Protein AF-A0A7X8JFM5-F1 (afdb_monomer_lite)

Secondary structure (DSSP, 8-state):
-PPTT-TTHHHHHHHHHHH------EE----S-HHHHHHHHSEES-TTT--EEEEEETTEEEEEETTEEEEE-SSEEEEEEEEEETTEEEEEEEEEESS-SS-HHHHHHHHHHHHTT-

Sequence (118 aa):
MLENGHPKIPQAEALFEKYGRMKQRLWRRRIKNPNRHYLETGIWGSYETAGIKDKTLYGKPIPLFEDTELKEQSDSICLERHMIVGGKKFAVRSVFPKAAASLPTEKLLSLIDKEQKK

Foldseek 3Di:
DDPPPDPCVVVVVVVCVVPNDDDKDWFADDDVDLVVVCVVQVKDQDPNHWTWTWDDDPNDTDIDTPQWDWDDDPFWIKTWHWMGHNNDIDIDIDIGGPDDPDDPVRVVVVVVVVVVVD

pLDDT: mean 83.24, std 8.89, range [53.97, 94.75]

Structure (mmCIF, N/CA/C/O backbone):
data_AF-A0A7X8JFM5-F1
#
_entry.id   AF-A0A7X8JFM5-F1
#
loop_
_atom_site.group_PDB
_atom_site.id
_atom_site.type_symbol
_atom_site.label_atom_id
_atom_site.label_alt_id
_atom_site.label_comp_id
_atom_site.label_asym_id
_atom_site.label_entity_id
_atom_site.label_seq_id
_atom_site.pdbx_PDB_ins_code
_atom_site.Cartn_x
_atom_site.Cartn_y
_atom_site.Cartn_z
_atom_site.occupancy
_atom_site.B_iso_or_equiv
_atom_site.auth_seq_id
_atom_site.auth_comp_id
_atom_site.auth_asym_id
_atom_site.auth_atom_id
_atom_site.pdbx_PDB_model_num
ATOM 1 N N . MET A 1 1 ? 16.824 11.687 -11.214 1.00 56.66 1 MET A N 1
ATOM 2 C CA . MET A 1 1 ? 17.554 12.960 -11.381 1.00 56.66 1 MET A CA 1
ATOM 3 C C . MET A 1 1 ? 17.962 13.052 -12.837 1.00 56.66 1 MET A C 1
ATOM 5 O O . MET A 1 1 ? 18.214 12.002 -13.415 1.00 56.66 1 MET A O 1
ATOM 9 N N . LEU A 1 2 ? 17.918 14.245 -13.433 1.00 67.69 2 LEU A N 1
ATOM 10 C CA . LEU A 1 2 ? 18.406 14.446 -14.800 1.00 67.69 2 LEU A CA 1
ATOM 11 C C . LEU A 1 2 ? 19.916 14.176 -14.831 1.00 67.69 2 LEU A C 1
ATOM 13 O O . LEU A 1 2 ? 20.600 14.482 -13.856 1.00 67.69 2 LEU A O 1
ATOM 17 N N . GLU A 1 3 ? 20.410 13.579 -15.912 1.00 75.50 3 GLU A N 1
ATOM 18 C CA . GLU A 1 3 ? 21.850 13.402 -16.111 1.00 75.50 3 GLU A CA 1
ATOM 19 C C . GLU A 1 3 ? 22.532 14.762 -16.298 1.00 75.50 3 GLU A C 1
ATOM 21 O O . GLU A 1 3 ? 21.934 15.703 -16.830 1.00 75.50 3 GLU A O 1
ATOM 26 N N . ASN A 1 4 ? 23.781 14.871 -15.840 1.00 69.12 4 ASN A N 1
ATOM 27 C CA . ASN A 1 4 ? 24.562 16.103 -15.941 1.00 69.12 4 ASN A CA 1
ATOM 28 C C . AS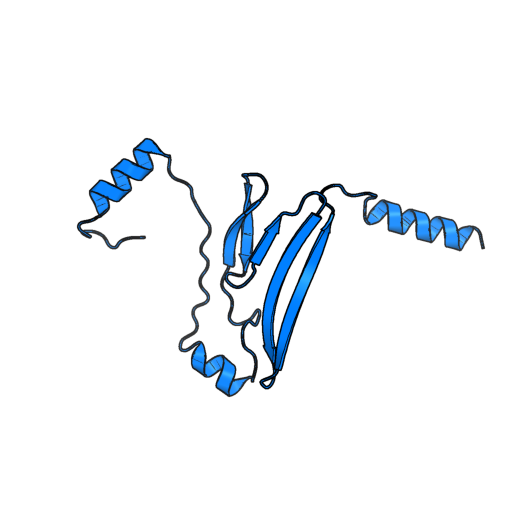N A 1 4 ? 24.674 16.537 -17.414 1.00 69.12 4 ASN A C 1
ATOM 30 O O . ASN A 1 4 ? 25.019 15.730 -18.272 1.00 69.12 4 ASN A O 1
ATOM 34 N N . GLY A 1 5 ? 24.374 17.807 -17.701 1.00 76.00 5 GLY A N 1
ATOM 35 C CA . GLY A 1 5 ? 24.358 18.360 -19.063 1.00 76.00 5 GLY A CA 1
ATOM 36 C C . GLY A 1 5 ? 23.007 18.290 -19.789 1.00 76.00 5 GLY A C 1
ATOM 37 O O . GLY A 1 5 ? 22.901 18.759 -20.919 1.00 76.00 5 GLY A O 1
ATOM 38 N N . HIS A 1 6 ? 21.951 17.757 -19.164 1.00 76.38 6 HIS A N 1
ATOM 39 C CA . HIS A 1 6 ? 20.618 17.761 -19.766 1.00 76.38 6 HIS A CA 1
ATOM 40 C C . HIS A 1 6 ? 20.080 19.204 -19.946 1.00 76.38 6 HIS A C 1
ATOM 42 O O . HIS A 1 6 ? 20.077 19.984 -18.991 1.00 76.38 6 HIS A O 1
ATOM 48 N N . PRO A 1 7 ? 19.518 19.573 -21.115 1.00 85.31 7 PRO A N 1
ATOM 49 C CA . PRO A 1 7 ? 19.134 20.958 -21.445 1.00 85.31 7 PRO A CA 1
ATOM 50 C C . PRO A 1 7 ? 18.060 21.568 -20.528 1.00 85.31 7 PRO A C 1
ATOM 52 O O . PRO A 1 7 ? 17.869 22.778 -20.498 1.00 85.31 7 PRO A O 1
ATOM 55 N N . LYS A 1 8 ? 17.354 20.736 -19.754 1.00 84.75 8 LYS A N 1
ATOM 56 C CA . LYS A 1 8 ? 16.326 21.169 -18.790 1.00 84.75 8 LYS A CA 1
ATOM 57 C C . LYS A 1 8 ? 16.845 21.426 -17.369 1.00 84.75 8 LYS A C 1
ATOM 59 O O . LYS A 1 8 ? 16.039 21.761 -16.506 1.00 84.75 8 LYS A O 1
ATOM 64 N N . ILE A 1 9 ? 18.146 21.267 -17.107 1.00 80.56 9 ILE A N 1
ATOM 65 C CA . ILE A 1 9 ? 18.730 21.523 -15.778 1.00 80.56 9 ILE A CA 1
ATOM 66 C C . ILE A 1 9 ? 18.453 22.959 -15.291 1.00 80.56 9 ILE A C 1
ATOM 68 O O . ILE A 1 9 ? 17.907 23.078 -14.196 1.00 80.56 9 ILE A O 1
ATOM 72 N N . PRO A 1 10 ? 18.673 24.028 -16.088 1.00 82.81 10 PRO A N 1
ATOM 73 C CA . PRO A 1 10 ? 18.442 25.400 -15.619 1.00 82.81 10 PRO A CA 1
ATOM 74 C C . PRO A 1 10 ? 16.977 25.664 -15.247 1.00 82.81 10 PRO A C 1
ATOM 76 O O . PRO A 1 10 ? 16.666 26.348 -14.276 1.00 82.81 10 PRO A O 1
ATOM 79 N N . GLN A 1 11 ? 16.048 25.070 -16.002 1.00 83.25 11 GLN A N 1
ATOM 80 C CA . GLN A 1 11 ? 14.616 25.179 -15.735 1.00 83.25 11 GLN A CA 1
ATOM 81 C C . GLN A 1 11 ? 14.218 24.430 -14.455 1.00 83.25 11 GLN A C 1
ATOM 83 O O . GLN A 1 11 ? 13.380 24.907 -13.692 1.00 83.25 11 GLN A O 1
ATOM 88 N N . ALA A 1 12 ? 14.823 23.265 -14.208 1.00 76.94 12 ALA A N 1
ATOM 89 C CA . ALA A 1 12 ? 14.617 22.510 -12.978 1.00 76.94 12 ALA A CA 1
ATOM 90 C C . ALA A 1 12 ? 15.179 23.259 -11.758 1.00 76.94 12 ALA A C 1
ATOM 92 O O . ALA A 1 12 ? 14.504 23.336 -10.736 1.00 76.94 12 ALA A O 1
ATOM 93 N N . GLU A 1 13 ? 16.365 23.860 -11.872 1.00 80.31 13 GLU A N 1
ATOM 94 C CA . GLU A 1 13 ? 16.980 24.674 -10.815 1.00 80.31 13 GLU A CA 1
ATOM 95 C C . GLU A 1 13 ? 16.126 25.894 -10.453 1.00 80.31 13 GLU A C 1
ATOM 97 O O . GLU A 1 13 ? 15.843 26.101 -9.276 1.00 80.31 13 GLU A O 1
ATOM 102 N N . ALA A 1 14 ? 15.608 26.629 -11.442 1.00 82.38 14 ALA A N 1
ATOM 103 C CA . ALA A 1 14 ? 14.696 27.751 -11.202 1.00 82.38 14 ALA A CA 1
ATOM 104 C C . ALA A 1 14 ? 13.398 27.326 -10.484 1.00 82.38 14 ALA A C 1
ATOM 106 O O . ALA A 1 14 ? 12.883 28.047 -9.627 1.00 82.38 14 ALA A O 1
ATOM 107 N N . LEU A 1 15 ? 12.868 26.138 -10.801 1.00 78.75 15 LEU A N 1
ATOM 108 C CA . LEU A 1 15 ? 11.722 25.563 -10.090 1.00 78.75 15 LEU A CA 1
ATOM 109 C C . LEU A 1 15 ? 12.076 25.197 -8.642 1.00 78.75 15 LEU A C 1
ATOM 111 O O . LEU A 1 15 ? 11.273 25.445 -7.744 1.00 78.75 15 LEU A O 1
ATOM 115 N N . PHE A 1 16 ? 13.262 24.636 -8.401 1.00 80.50 16 PHE A N 1
ATOM 116 C CA . PHE A 1 16 ? 13.717 24.288 -7.054 1.00 80.50 16 PHE A CA 1
ATOM 117 C C . PHE A 1 16 ? 14.012 25.511 -6.185 1.00 80.50 16 PHE A C 1
ATOM 119 O O . PHE A 1 16 ? 13.761 25.451 -4.985 1.00 80.50 16 PHE A O 1
ATOM 126 N N . GLU A 1 17 ? 14.498 26.604 -6.768 1.00 79.12 17 GLU A N 1
ATOM 127 C CA . GLU A 1 17 ? 14.703 27.866 -6.051 1.00 79.12 17 GLU A CA 1
ATOM 128 C C . GLU A 1 17 ? 13.359 28.499 -5.666 1.00 79.12 17 GLU A C 1
ATOM 130 O O . GLU A 1 17 ? 13.160 28.933 -4.536 1.00 79.12 17 GLU A O 1
ATOM 135 N N . LYS A 1 18 ? 12.385 28.470 -6.586 1.00 78.00 18 LYS A N 1
ATOM 136 C CA . LYS A 1 18 ? 11.053 29.050 -6.369 1.00 78.00 18 LYS A CA 1
ATOM 137 C C . LYS A 1 18 ? 10.197 28.268 -5.369 1.00 78.00 18 LYS A C 1
ATOM 139 O O . LYS A 1 18 ? 9.460 28.874 -4.596 1.00 78.00 18 LYS A O 1
ATOM 144 N N . TYR A 1 19 ? 10.233 26.938 -5.421 1.00 75.69 19 TYR A N 1
ATOM 145 C CA . TYR A 1 19 ? 9.332 26.073 -4.644 1.00 75.69 19 TYR A CA 1
ATOM 146 C C . TYR A 1 19 ? 10.041 25.268 -3.545 1.00 75.69 19 TYR A C 1
ATOM 148 O O . TYR A 1 19 ? 9.395 24.516 -2.814 1.00 75.69 19 TYR A O 1
ATOM 156 N N . GLY A 1 20 ? 11.357 25.427 -3.410 1.00 68.50 20 GLY A N 1
ATOM 157 C CA . GLY A 1 20 ? 12.185 24.654 -2.495 1.00 68.50 20 GLY A CA 1
ATOM 158 C C . GLY A 1 20 ? 12.514 23.249 -3.014 1.00 68.50 20 GLY A C 1
ATOM 159 O O . GLY A 1 20 ? 11.833 22.659 -3.858 1.00 68.50 20 GLY A O 1
ATOM 160 N N . ARG A 1 21 ? 13.590 22.664 -2.476 1.00 68.69 21 ARG 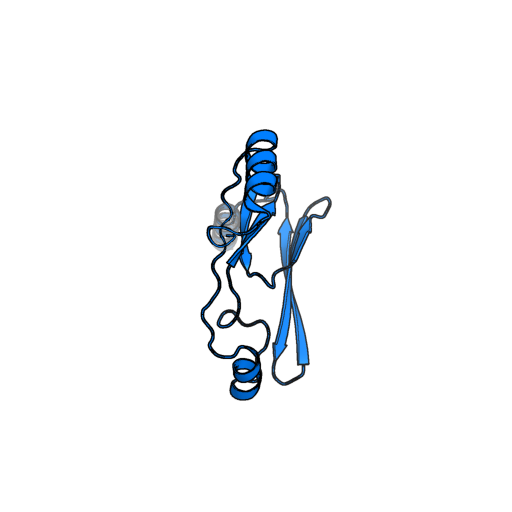A N 1
ATOM 161 C CA . ARG A 1 21 ? 13.981 21.276 -2.762 1.00 68.69 21 ARG A CA 1
ATOM 162 C C . ARG A 1 21 ? 13.218 20.314 -1.856 1.00 68.69 21 ARG A C 1
ATOM 164 O O . ARG A 1 21 ? 13.592 20.115 -0.703 1.00 68.69 21 ARG A O 1
ATOM 171 N N . MET A 1 22 ? 12.192 19.655 -2.389 1.00 64.62 22 MET A N 1
ATOM 172 C CA . MET A 1 22 ? 11.530 18.553 -1.691 1.00 64.62 22 MET A CA 1
ATOM 173 C C . MET A 1 22 ? 12.303 17.249 -1.931 1.00 64.62 22 MET A C 1
ATOM 175 O O . MET A 1 22 ? 12.316 16.709 -3.038 1.00 64.62 22 MET A O 1
ATOM 179 N N . LYS A 1 23 ? 12.976 16.732 -0.896 1.00 67.62 23 LYS A N 1
ATOM 180 C CA . LYS A 1 23 ? 13.570 15.390 -0.953 1.00 67.62 23 LYS A CA 1
ATOM 181 C C . LYS A 1 23 ? 12.448 14.361 -0.841 1.00 67.62 23 LYS A C 1
ATOM 183 O O . LYS A 1 23 ? 11.842 14.237 0.215 1.00 67.62 23 LYS A O 1
ATOM 188 N N . GLN A 1 24 ? 12.194 13.630 -1.919 1.00 69.75 24 GLN A N 1
ATOM 189 C CA . GLN A 1 24 ? 11.281 12.490 -1.923 1.00 69.75 24 GLN A CA 1
ATOM 190 C C . GLN A 1 24 ? 12.072 11.188 -2.001 1.00 69.75 24 GLN A C 1
ATOM 192 O O . GLN A 1 24 ? 13.065 11.084 -2.729 1.00 69.75 24 GLN A O 1
ATOM 197 N N . ARG A 1 25 ? 11.623 10.180 -1.259 1.00 76.88 25 ARG A N 1
ATOM 198 C CA . ARG A 1 25 ? 12.125 8.818 -1.372 1.00 76.88 25 ARG A CA 1
ATOM 199 C C . ARG A 1 25 ? 11.606 8.203 -2.661 1.00 76.88 25 ARG A C 1
ATOM 201 O O . ARG A 1 25 ? 10.403 8.129 -2.904 1.00 76.88 25 ARG A O 1
ATOM 208 N N . LEU A 1 26 ? 12.542 7.704 -3.454 1.00 81.62 26 LEU A N 1
ATOM 209 C CA . LEU A 1 26 ? 12.264 6.834 -4.581 1.00 81.62 26 LEU A CA 1
ATOM 210 C C . LEU A 1 26 ? 13.211 5.644 -4.491 1.00 81.62 26 LEU A C 1
ATOM 212 O O . LEU A 1 26 ? 14.393 5.746 -4.815 1.00 81.62 26 LEU A O 1
ATOM 216 N N . TRP A 1 27 ? 12.685 4.516 -4.038 1.00 80.62 27 TRP A N 1
ATOM 217 C CA . TRP A 1 27 ? 13.392 3.248 -4.037 1.00 80.62 27 TRP A CA 1
ATOM 218 C C . TRP A 1 27 ? 12.790 2.363 -5.120 1.00 80.62 27 TRP A C 1
ATOM 220 O O . TRP A 1 27 ? 11.679 1.859 -4.979 1.00 80.62 27 TRP A O 1
ATOM 230 N N . ARG A 1 28 ? 13.512 2.196 -6.229 1.00 76.31 28 ARG A N 1
ATOM 231 C CA . ARG A 1 28 ? 13.119 1.265 -7.290 1.00 76.31 28 ARG A CA 1
ATOM 232 C C . ARG A 1 28 ? 13.790 -0.074 -7.051 1.00 76.31 28 ARG A C 1
ATOM 234 O O . ARG A 1 28 ? 15.010 -0.135 -6.883 1.00 76.31 28 ARG A O 1
ATOM 241 N N . ARG A 1 29 ? 13.007 -1.147 -7.084 1.00 72.62 29 ARG A N 1
ATOM 242 C CA . ARG A 1 29 ? 13.550 -2.499 -7.006 1.00 72.62 29 ARG A CA 1
ATOM 243 C C . ARG A 1 29 ? 14.241 -2.821 -8.332 1.00 72.62 29 ARG A C 1
ATOM 245 O O . ARG A 1 29 ? 13.668 -2.626 -9.401 1.00 72.62 29 ARG A O 1
ATOM 252 N N . ARG A 1 30 ? 15.500 -3.266 -8.285 1.00 65.88 30 ARG A N 1
ATOM 253 C CA . ARG A 1 30 ? 16.231 -3.674 -9.495 1.00 65.88 30 ARG A CA 1
ATOM 254 C C . ARG A 1 30 ? 15.759 -5.055 -9.918 1.00 65.88 30 ARG A C 1
ATOM 256 O O . ARG A 1 30 ? 16.275 -6.061 -9.444 1.00 65.88 30 ARG A O 1
ATOM 263 N N . ILE A 1 31 ? 14.790 -5.093 -10.818 1.00 67.50 31 ILE A N 1
ATOM 264 C CA . ILE A 1 31 ? 14.310 -6.334 -11.420 1.00 67.50 31 ILE A CA 1
ATOM 265 C C . ILE A 1 31 ? 14.745 -6.311 -12.871 1.00 67.50 31 ILE A C 1
ATOM 267 O O . ILE A 1 31 ? 14.402 -5.389 -13.605 1.00 67.50 31 ILE A O 1
ATOM 271 N N . LYS A 1 32 ? 15.535 -7.314 -13.273 1.00 70.12 32 LYS A N 1
ATOM 272 C CA . LYS A 1 32 ? 16.065 -7.402 -14.642 1.00 70.12 32 LYS A CA 1
ATOM 273 C C . LYS A 1 32 ? 14.948 -7.395 -15.683 1.00 70.12 32 LYS A C 1
ATOM 275 O O . LYS A 1 32 ? 15.130 -6.828 -16.752 1.00 70.12 32 LYS A O 1
ATOM 280 N N . ASN A 1 33 ? 13.818 -8.038 -15.383 1.00 74.12 33 ASN A N 1
ATOM 281 C CA . ASN A 1 33 ? 12.680 -8.089 -16.288 1.00 74.12 33 ASN A CA 1
ATOM 282 C C . ASN A 1 33 ? 11.354 -8.264 -15.512 1.00 74.12 33 ASN A C 1
ATOM 284 O O . ASN A 1 33 ? 11.017 -9.388 -15.138 1.00 74.12 33 ASN A O 1
ATOM 288 N N . PRO A 1 34 ? 10.604 -7.182 -15.235 1.00 69.38 34 PRO A N 1
ATOM 289 C CA . PRO A 1 34 ? 9.365 -7.252 -14.455 1.00 69.38 34 PRO A CA 1
ATOM 290 C C . PRO A 1 34 ? 8.279 -8.096 -15.136 1.00 69.38 34 PRO A C 1
ATOM 292 O O . PRO A 1 34 ? 7.538 -8.799 -14.458 1.00 69.38 34 PRO A O 1
ATOM 295 N N . ASN A 1 35 ? 8.238 -8.114 -16.472 1.00 69.56 35 ASN A N 1
ATOM 296 C CA . ASN A 1 35 ? 7.291 -8.939 -17.230 1.00 69.56 35 ASN A CA 1
ATOM 297 C C . ASN A 1 35 ? 7.562 -10.437 -17.036 1.00 69.56 35 ASN A C 1
ATOM 299 O O . ASN A 1 35 ? 6.636 -11.242 -16.998 1.00 69.56 35 ASN A O 1
ATOM 303 N N . ARG A 1 36 ? 8.837 -10.809 -16.879 1.00 81.50 36 ARG A N 1
ATOM 304 C CA . ARG A 1 36 ? 9.248 -12.197 -16.658 1.00 81.50 36 ARG A CA 1
ATOM 305 C C . ARG A 1 36 ? 8.850 -12.705 -15.273 1.00 81.50 36 ARG A C 1
ATOM 307 O O . ARG A 1 36 ? 8.475 -13.863 -15.163 1.00 81.50 36 ARG A O 1
ATOM 314 N N . HIS A 1 37 ? 8.838 -11.839 -14.257 1.00 80.94 37 HIS A N 1
ATOM 315 C CA . HIS A 1 37 ? 8.409 -12.220 -12.910 1.00 80.94 37 HIS A CA 1
ATOM 316 C C . HIS A 1 37 ? 6.983 -12.782 -12.903 1.00 80.94 37 HIS A C 1
ATOM 318 O O . HIS A 1 37 ? 6.759 -13.851 -12.351 1.00 80.94 37 HIS A O 1
ATOM 324 N N . TYR A 1 38 ? 6.037 -12.122 -13.581 1.00 83.12 38 TYR A N 1
ATOM 325 C CA . TYR A 1 38 ? 4.670 -12.642 -13.689 1.00 83.12 38 TYR A CA 1
ATOM 326 C C . TYR A 1 38 ? 4.600 -13.971 -14.438 1.00 83.12 38 TYR A C 1
ATOM 328 O O . TYR A 1 38 ? 3.852 -14.854 -14.036 1.00 83.12 38 TYR A O 1
ATOM 336 N N . LEU A 1 39 ? 5.373 -14.126 -15.516 1.00 87.00 39 LEU A N 1
ATOM 337 C CA . LEU A 1 39 ? 5.404 -15.378 -16.275 1.00 87.00 39 LEU A CA 1
ATOM 338 C C . LEU A 1 39 ? 5.948 -16.547 -15.442 1.00 87.00 39 LEU A C 1
ATOM 340 O O . LEU A 1 39 ? 5.519 -17.678 -15.638 1.00 87.00 39 LEU A O 1
ATOM 344 N N . GLU A 1 40 ? 6.870 -16.277 -14.519 1.00 88.56 40 GLU A N 1
ATOM 345 C CA . GLU A 1 40 ? 7.497 -17.292 -13.667 1.00 88.56 40 GLU A CA 1
ATOM 346 C C . GLU A 1 40 ? 6.670 -17.616 -12.415 1.00 88.56 40 GLU A C 1
ATOM 348 O O . GLU A 1 40 ? 6.584 -18.778 -12.029 1.00 88.56 40 GLU A O 1
ATOM 353 N N . THR A 1 41 ? 6.056 -16.613 -11.777 1.00 86.31 41 THR A N 1
ATOM 354 C CA . THR A 1 41 ? 5.359 -16.785 -10.486 1.00 86.31 41 THR A CA 1
ATOM 355 C C . THR A 1 41 ? 3.838 -16.788 -10.602 1.00 86.31 41 THR A C 1
ATOM 357 O O . THR A 1 41 ? 3.146 -17.222 -9.684 1.00 86.31 41 THR A O 1
ATOM 360 N N . GLY A 1 42 ? 3.290 -16.270 -11.702 1.00 86.19 42 GLY A N 1
ATOM 361 C CA . GLY A 1 42 ? 1.862 -15.999 -11.850 1.00 86.19 42 GLY A CA 1
ATOM 362 C C . GLY A 1 42 ? 1.356 -14.829 -10.997 1.00 86.19 42 GLY A C 1
ATOM 363 O O . GLY A 1 42 ? 0.139 -14.701 -10.838 1.00 86.19 42 GLY A O 1
ATOM 364 N N . ILE A 1 43 ? 2.248 -13.995 -10.437 1.00 84.62 43 ILE A N 1
ATOM 365 C CA . ILE A 1 43 ? 1.905 -12.889 -9.528 1.00 84.62 43 ILE A CA 1
ATOM 366 C C . ILE A 1 43 ? 2.336 -11.535 -10.110 1.00 84.62 43 ILE A C 1
ATOM 368 O O . ILE A 1 43 ? 3.497 -11.317 -10.450 1.00 84.62 43 ILE A O 1
ATOM 372 N N . TRP A 1 44 ? 1.390 -10.601 -10.221 1.00 83.06 44 TRP A N 1
ATOM 373 C CA . TRP A 1 44 ? 1.611 -9.205 -10.617 1.00 83.06 44 TRP A CA 1
ATOM 374 C C . TRP A 1 44 ? 1.176 -8.271 -9.490 1.00 83.06 44 TRP A C 1
ATOM 376 O O . TRP A 1 44 ? 0.125 -8.491 -8.885 1.00 83.06 44 TRP A O 1
ATOM 386 N N . GLY A 1 45 ? 1.957 -7.221 -9.224 1.00 72.81 45 GLY A N 1
ATOM 387 C CA . GLY A 1 45 ? 1.714 -6.312 -8.094 1.00 72.81 45 GLY A CA 1
ATOM 388 C C . GLY A 1 45 ? 2.151 -6.899 -6.746 1.00 72.81 45 GLY A C 1
ATOM 389 O O . GLY A 1 45 ? 1.556 -6.606 -5.711 1.00 72.81 45 GLY A O 1
ATOM 390 N N . SER A 1 46 ? 3.160 -7.779 -6.747 1.00 68.44 46 SER A N 1
ATOM 391 C CA . SER A 1 46 ? 3.677 -8.399 -5.526 1.00 68.44 46 SER A CA 1
ATOM 392 C C . SER A 1 46 ? 4.607 -7.454 -4.761 1.00 68.44 46 SER A C 1
ATOM 394 O O . SER A 1 46 ? 5.215 -6.532 -5.322 1.00 68.44 46 SER A O 1
ATOM 396 N N . TYR A 1 47 ? 4.781 -7.734 -3.467 1.00 70.75 47 TYR A N 1
ATOM 397 C CA . TYR A 1 47 ? 5.822 -7.103 -2.656 1.00 70.75 47 TYR A CA 1
ATOM 398 C C . TYR A 1 47 ? 7.204 -7.268 -3.280 1.00 70.75 47 TYR A C 1
ATOM 400 O O . TYR A 1 47 ? 8.010 -6.352 -3.177 1.00 70.75 47 TYR A O 1
ATOM 408 N N . GLU A 1 48 ? 7.477 -8.398 -3.934 1.00 71.12 48 GLU A N 1
ATOM 409 C CA . GLU A 1 48 ? 8.767 -8.702 -4.557 1.00 71.12 48 GLU A CA 1
ATOM 410 C C . GLU A 1 48 ? 9.055 -7.819 -5.767 1.00 71.12 48 GLU A C 1
ATOM 412 O O . GLU A 1 48 ? 10.225 -7.586 -6.070 1.00 71.12 48 GLU A O 1
ATOM 417 N N . THR A 1 49 ? 8.010 -7.298 -6.420 1.00 74.94 49 THR A N 1
ATOM 418 C CA . THR A 1 49 ? 8.152 -6.447 -7.602 1.00 74.94 49 THR A CA 1
ATOM 419 C C . THR A 1 49 ? 8.099 -4.956 -7.326 1.00 74.94 49 THR A C 1
ATOM 421 O O . THR A 1 49 ? 8.764 -4.186 -8.015 1.00 74.94 49 THR A O 1
ATOM 424 N N . ALA A 1 50 ? 7.331 -4.546 -6.319 1.00 83.75 50 ALA A N 1
ATOM 425 C CA . ALA A 1 50 ? 7.032 -3.140 -6.100 1.00 83.75 50 ALA A CA 1
ATOM 426 C C . ALA A 1 50 ? 8.196 -2.380 -5.439 1.00 83.75 50 ALA A C 1
ATOM 428 O O . ALA A 1 50 ? 8.746 -2.796 -4.411 1.00 83.75 50 ALA A O 1
ATOM 429 N N . GLY A 1 51 ? 8.540 -1.228 -6.015 1.00 87.56 51 GLY A N 1
ATOM 430 C CA . GLY A 1 51 ? 9.342 -0.195 -5.362 1.00 87.56 51 GLY A CA 1
ATOM 431 C C . GLY A 1 51 ? 8.575 0.565 -4.272 1.00 87.56 51 GLY A C 1
ATOM 432 O O . GLY A 1 51 ? 7.379 0.360 -4.065 1.00 87.56 51 GLY A O 1
ATOM 433 N N . ILE A 1 52 ? 9.265 1.481 -3.589 1.00 89.38 52 ILE A N 1
ATOM 434 C CA . ILE A 1 52 ? 8.696 2.390 -2.585 1.00 89.38 52 ILE A CA 1
ATOM 435 C C . ILE A 1 52 ? 8.849 3.827 -3.083 1.00 89.38 52 ILE A C 1
ATOM 437 O O . ILE A 1 52 ? 9.948 4.248 -3.457 1.00 89.38 52 ILE A O 1
ATOM 441 N N . LYS A 1 53 ? 7.760 4.593 -3.051 1.00 90.12 53 LYS A N 1
ATOM 442 C CA . LYS A 1 53 ? 7.736 6.026 -3.357 1.00 90.12 53 LYS A CA 1
ATOM 443 C C . LYS A 1 53 ? 7.000 6.788 -2.265 1.00 90.12 53 LYS A C 1
ATOM 445 O O . LYS A 1 53 ? 6.020 6.286 -1.711 1.00 90.12 53 LYS A O 1
ATOM 450 N N . ASP A 1 54 ? 7.443 8.005 -1.986 1.00 91.06 54 ASP A N 1
ATOM 451 C CA . ASP A 1 54 ? 6.690 8.870 -1.085 1.00 91.06 54 ASP A CA 1
ATOM 452 C C . ASP A 1 54 ? 5.384 9.328 -1.746 1.00 91.06 54 ASP A C 1
ATOM 454 O O . ASP A 1 54 ? 5.350 9.726 -2.914 1.00 91.06 54 ASP A O 1
ATOM 458 N N . LYS A 1 55 ? 4.298 9.277 -0.978 1.00 90.44 55 LYS A N 1
ATOM 459 C CA . LYS A 1 55 ? 3.022 9.928 -1.283 1.00 90.44 55 LYS A CA 1
ATOM 460 C C . LYS A 1 55 ? 2.701 10.942 -0.200 1.00 90.44 55 LYS A C 1
ATOM 462 O O . LYS A 1 55 ? 3.121 10.782 0.938 1.00 90.44 55 LYS A O 1
ATOM 467 N N . THR A 1 56 ? 1.940 11.970 -0.537 1.00 89.94 56 THR A N 1
ATOM 468 C CA . THR A 1 56 ? 1.519 12.976 0.439 1.00 89.94 56 THR A CA 1
ATOM 469 C C . THR A 1 56 ? 0.266 12.505 1.166 1.00 89.94 56 THR A C 1
ATOM 471 O O . THR A 1 56 ? -0.713 12.166 0.511 1.00 89.94 56 THR A O 1
ATOM 474 N N . LEU A 1 57 ? 0.300 12.519 2.497 1.00 89.44 57 LEU A N 1
ATOM 475 C CA . LEU A 1 57 ? -0.851 12.333 3.378 1.00 89.44 57 LEU A CA 1
ATOM 476 C C . LEU A 1 57 ? -0.833 13.451 4.427 1.00 89.44 57 LEU A C 1
ATOM 478 O O . LEU A 1 57 ? 0.159 13.604 5.140 1.00 89.44 57 LEU A O 1
ATOM 482 N N . TYR A 1 58 ? -1.895 14.256 4.512 1.00 87.12 58 TYR A N 1
ATOM 483 C CA . TYR A 1 58 ? -1.959 15.431 5.407 1.00 87.12 58 TYR A CA 1
ATOM 484 C C . TYR A 1 58 ? -0.755 16.379 5.286 1.00 87.12 58 TYR A C 1
ATOM 486 O O . TYR A 1 58 ? -0.200 16.847 6.280 1.00 87.12 58 TYR A O 1
ATOM 494 N N . GLY A 1 59 ? -0.286 16.607 4.057 1.00 84.69 59 GLY A N 1
ATOM 495 C CA . GLY A 1 59 ? 0.889 17.442 3.789 1.00 84.69 59 GLY A CA 1
ATOM 496 C C . GLY A 1 59 ? 2.229 16.822 4.206 1.00 84.69 59 GLY A C 1
ATOM 497 O O . GLY A 1 59 ? 3.270 17.440 3.996 1.00 84.69 59 GLY A O 1
ATOM 498 N N . LYS A 1 60 ? 2.235 15.601 4.757 1.00 87.19 60 LYS A N 1
ATOM 499 C CA . LYS A 1 60 ? 3.449 14.871 5.133 1.00 87.19 60 LYS A CA 1
ATOM 500 C C . LYS A 1 60 ? 3.757 13.779 4.103 1.00 87.19 60 LYS A C 1
ATOM 502 O O . LYS A 1 60 ? 2.847 13.052 3.702 1.00 87.19 60 LYS A O 1
ATOM 507 N N . PRO A 1 61 ? 5.020 13.628 3.673 1.00 88.62 61 PRO A N 1
ATOM 508 C CA . PRO A 1 61 ? 5.411 12.508 2.829 1.00 88.62 61 PRO A CA 1
ATOM 509 C C . PRO A 1 61 ? 5.388 11.209 3.644 1.00 88.62 61 PRO A C 1
ATOM 511 O O . PRO A 1 61 ? 6.012 11.115 4.702 1.00 88.62 61 PRO A O 1
ATOM 514 N N . ILE A 1 62 ? 4.671 10.206 3.144 1.00 91.19 62 ILE A N 1
ATOM 515 C CA . ILE A 1 62 ? 4.619 8.850 3.686 1.00 91.19 62 ILE A CA 1
ATOM 516 C C . ILE A 1 62 ? 5.145 7.844 2.655 1.00 91.19 62 ILE A C 1
ATOM 518 O O . ILE A 1 62 ? 4.782 7.928 1.479 1.00 91.19 62 ILE A O 1
ATOM 522 N N . PRO A 1 63 ? 5.972 6.869 3.064 1.00 91.94 63 PRO A N 1
ATOM 523 C CA . PRO A 1 63 ? 6.479 5.860 2.149 1.00 91.94 63 PRO A CA 1
ATOM 524 C C . PRO A 1 63 ? 5.383 4.833 1.848 1.00 91.94 63 PRO A C 1
ATOM 526 O O . PRO A 1 63 ? 4.880 4.169 2.754 1.00 91.94 63 PRO A O 1
ATOM 529 N N . LEU A 1 64 ? 5.034 4.664 0.575 1.00 91.44 64 LEU A N 1
ATOM 530 C CA . LEU A 1 64 ? 4.095 3.640 0.115 1.00 91.44 64 LEU A CA 1
ATOM 531 C C . LEU A 1 64 ? 4.691 2.849 -1.046 1.00 91.44 64 LEU A C 1
ATOM 533 O O . LEU A 1 64 ? 5.606 3.313 -1.728 1.00 91.44 64 LEU A O 1
ATOM 537 N N . PHE A 1 65 ? 4.161 1.652 -1.290 1.00 89.88 65 PHE A N 1
ATOM 538 C CA . PHE A 1 65 ? 4.522 0.928 -2.501 1.00 89.88 65 PHE A CA 1
ATOM 539 C C . PHE A 1 65 ? 4.066 1.702 -3.735 1.00 89.88 65 PHE A C 1
ATOM 541 O O . PHE A 1 65 ? 3.059 2.418 -3.720 1.00 89.88 65 PHE A O 1
ATOM 548 N N . GLU A 1 66 ? 4.845 1.604 -4.805 1.00 87.44 66 GLU A N 1
ATOM 549 C CA . GLU A 1 66 ? 4.615 2.404 -6.005 1.00 87.44 66 GLU A CA 1
ATOM 550 C C . GLU A 1 66 ? 3.274 2.114 -6.693 1.00 87.44 66 GLU A C 1
ATOM 552 O O . GLU A 1 66 ? 2.709 3.006 -7.330 1.00 87.44 66 GLU A O 1
ATOM 557 N N . ASP A 1 67 ? 2.758 0.906 -6.508 1.00 87.75 67 ASP A N 1
ATOM 558 C CA . ASP A 1 67 ? 1.482 0.381 -6.990 1.00 87.75 67 ASP A CA 1
ATOM 559 C C . ASP A 1 67 ? 0.337 0.522 -5.965 1.00 87.75 67 ASP A C 1
ATOM 561 O O . ASP A 1 67 ? -0.794 0.137 -6.255 1.00 87.75 67 ASP A O 1
ATOM 565 N N . THR A 1 68 ? 0.592 1.097 -4.783 1.00 90.88 68 THR A N 1
ATOM 566 C CA . THR A 1 68 ? -0.456 1.439 -3.812 1.00 90.88 68 THR A CA 1
ATOM 567 C C . THR A 1 68 ? -1.095 2.771 -4.162 1.00 90.88 68 THR A C 1
ATOM 569 O O . THR A 1 68 ? -0.414 3.791 -4.240 1.00 90.88 68 THR A O 1
ATOM 572 N N . GLU A 1 69 ? -2.416 2.813 -4.272 1.00 92.38 69 GLU A N 1
ATOM 573 C CA . GLU A 1 69 ? -3.228 4.027 -4.297 1.00 92.38 69 GLU A CA 1
ATOM 574 C C . GLU A 1 69 ? -3.572 4.484 -2.877 1.00 92.38 69 GLU A C 1
ATOM 576 O O . GLU A 1 69 ? -3.951 3.681 -2.033 1.00 92.38 69 GLU A O 1
ATOM 581 N N . LEU A 1 70 ? -3.432 5.786 -2.618 1.00 94.25 70 LEU A N 1
ATOM 582 C CA . LEU A 1 70 ? -3.841 6.422 -1.367 1.00 94.25 70 LEU A CA 1
ATOM 583 C C . LEU A 1 70 ? -5.097 7.234 -1.676 1.00 94.25 70 LEU A C 1
ATOM 585 O O . LEU A 1 70 ? -5.041 8.131 -2.515 1.00 94.25 70 LEU A O 1
ATOM 589 N N . LYS A 1 71 ? -6.210 6.899 -1.027 1.00 93.44 71 LYS A N 1
ATOM 590 C CA . LYS A 1 71 ? -7.508 7.558 -1.187 1.00 93.44 71 LYS A CA 1
ATOM 591 C C . LYS A 1 71 ? -7.903 8.166 0.154 1.00 93.44 71 LYS A C 1
ATOM 593 O O . LYS A 1 71 ? -8.184 7.440 1.105 1.00 93.44 71 LYS A O 1
ATOM 598 N N . GLU A 1 72 ? -7.905 9.489 0.235 1.00 91.31 72 GLU A N 1
ATOM 599 C CA . GLU A 1 72 ? -8.394 10.215 1.407 1.00 91.31 72 GLU A CA 1
ATOM 600 C C . GLU A 1 72 ? -9.910 10.417 1.278 1.00 91.31 72 GLU A C 1
ATOM 602 O O . GLU A 1 72 ? -10.389 10.926 0.267 1.00 91.31 72 GLU A O 1
ATOM 607 N N . GLN A 1 73 ? -10.669 9.989 2.284 1.00 89.25 73 GLN A N 1
ATOM 608 C CA . GLN A 1 73 ? -12.119 10.206 2.387 1.00 89.25 73 GLN A CA 1
ATOM 609 C C . GLN A 1 73 ? -12.409 11.217 3.503 1.00 89.25 73 GLN A C 1
ATOM 611 O O . GLN A 1 73 ? -11.467 11.725 4.106 1.00 89.25 73 GLN A O 1
ATOM 616 N N . SER A 1 74 ? -13.674 11.535 3.801 1.00 88.12 74 SER A N 1
ATOM 617 C CA . SER A 1 74 ? -14.024 12.444 4.911 1.00 88.12 74 SER A CA 1
ATOM 618 C C . SER A 1 74 ? -13.448 11.945 6.241 1.00 88.12 74 SER A C 1
ATOM 620 O O . SER A 1 74 ? -12.617 12.626 6.843 1.00 88.12 74 SER A O 1
ATOM 622 N N . ASP A 1 75 ? -13.778 10.703 6.604 1.00 89.31 75 ASP A N 1
ATOM 623 C CA . ASP A 1 75 ? -13.546 10.138 7.944 1.00 89.31 75 ASP A CA 1
ATOM 624 C C . ASP A 1 75 ? -12.512 9.005 7.965 1.00 89.31 75 ASP A C 1
ATOM 626 O O . ASP A 1 75 ? -12.130 8.498 9.025 1.00 89.31 75 ASP A O 1
ATOM 630 N N . SER A 1 76 ? -12.014 8.612 6.790 1.00 90.94 76 SER A N 1
ATOM 631 C CA . SER A 1 76 ? -11.057 7.517 6.653 1.00 90.94 76 SER A CA 1
ATOM 632 C C . SER A 1 76 ? -9.966 7.788 5.616 1.00 90.94 76 SER A C 1
ATOM 634 O O . SER A 1 76 ? -10.035 8.714 4.803 1.00 90.94 76 SER A O 1
ATOM 636 N N . ILE A 1 77 ? -8.936 6.955 5.667 1.00 93.44 77 ILE A N 1
ATOM 637 C CA . ILE A 1 77 ? -7.902 6.801 4.654 1.00 93.44 77 ILE A CA 1
ATOM 638 C C . ILE A 1 77 ? -8.001 5.373 4.132 1.00 93.44 77 ILE A C 1
ATOM 640 O O . ILE A 1 77 ? -8.028 4.427 4.915 1.00 93.44 77 ILE A O 1
ATOM 644 N N . CYS A 1 78 ? -7.993 5.200 2.818 1.00 94.06 78 CYS A N 1
ATOM 645 C CA . CYS A 1 78 ? -7.951 3.892 2.184 1.00 94.06 78 CYS A CA 1
ATOM 646 C C . CYS A 1 78 ? -6.655 3.737 1.385 1.00 94.06 78 CYS A C 1
ATOM 648 O O . CYS A 1 78 ? -6.350 4.547 0.510 1.00 94.06 78 CYS A O 1
ATOM 650 N N . LEU A 1 79 ? -5.912 2.669 1.664 1.00 93.88 79 LEU A N 1
ATOM 651 C CA . LEU A 1 79 ? -4.825 2.189 0.819 1.00 93.88 79 LEU A CA 1
ATOM 652 C C . LEU A 1 79 ? -5.365 1.067 -0.059 1.00 93.88 79 LEU A C 1
ATOM 654 O O . LEU A 1 79 ? -5.864 0.076 0.464 1.00 93.88 79 LEU A O 1
ATOM 658 N N . GLU A 1 80 ? -5.275 1.213 -1.373 1.00 93.31 80 GLU A N 1
ATOM 659 C CA . GLU A 1 80 ? -5.739 0.208 -2.328 1.00 93.31 80 GLU A CA 1
ATOM 660 C C . GLU A 1 80 ? -4.568 -0.308 -3.162 1.00 93.31 80 GLU A C 1
ATOM 662 O O . GLU A 1 80 ? -3.764 0.474 -3.664 1.00 93.31 80 GLU A O 1
ATOM 667 N N . ARG A 1 81 ? -4.465 -1.627 -3.314 1.00 90.94 81 ARG A N 1
ATOM 668 C CA . ARG A 1 81 ? -3.502 -2.279 -4.206 1.00 90.94 81 ARG A CA 1
ATOM 669 C C . ARG A 1 81 ? -4.216 -3.250 -5.122 1.00 90.94 81 ARG A C 1
ATOM 671 O O . ARG A 1 81 ? -5.019 -4.061 -4.662 1.00 90.94 81 ARG A O 1
ATOM 678 N N . HIS A 1 82 ? -3.871 -3.198 -6.400 1.00 88.88 82 HIS A N 1
ATOM 679 C CA . HIS A 1 82 ? -4.354 -4.146 -7.393 1.00 88.88 82 HIS A CA 1
ATOM 680 C C . HIS A 1 82 ? -3.298 -5.209 -7.659 1.00 88.88 82 HIS A C 1
ATOM 682 O O . HIS A 1 82 ? -2.159 -4.892 -7.995 1.00 88.88 82 HIS A O 1
ATOM 688 N N . MET A 1 83 ? -3.694 -6.470 -7.532 1.00 88.81 83 MET A N 1
ATOM 689 C CA . MET A 1 83 ? -2.833 -7.621 -7.773 1.00 88.81 83 MET A CA 1
ATOM 690 C C . MET A 1 83 ? -3.461 -8.539 -8.814 1.00 88.81 83 MET A C 1
ATOM 692 O O . MET A 1 83 ? -4.686 -8.633 -8.912 1.00 88.81 83 MET A O 1
ATOM 696 N N . ILE A 1 84 ? -2.627 -9.243 -9.575 1.00 89.00 84 ILE A N 1
ATOM 697 C CA . ILE A 1 84 ? -3.068 -10.365 -10.409 1.00 89.00 84 ILE A CA 1
ATOM 698 C C . ILE A 1 84 ? -2.403 -11.618 -9.868 1.00 89.00 84 ILE A C 1
ATOM 700 O O . ILE A 1 84 ? -1.182 -11.656 -9.768 1.00 89.00 84 ILE A O 1
ATOM 704 N N . VAL A 1 85 ? -3.194 -12.628 -9.521 1.00 88.88 85 VAL A N 1
ATOM 705 C CA . VAL A 1 85 ? -2.697 -13.916 -9.025 1.00 88.88 85 VAL A CA 1
ATOM 706 C C . VAL A 1 85 ? -3.350 -15.019 -9.842 1.00 88.88 85 VAL A C 1
ATOM 708 O O . VAL A 1 85 ? -4.575 -15.152 -9.839 1.00 88.88 85 VAL A O 1
ATOM 711 N N . GLY A 1 86 ? -2.544 -15.769 -10.595 1.00 89.31 86 GLY A N 1
ATOM 712 C CA . GLY A 1 86 ? -3.030 -16.848 -11.461 1.00 89.31 86 GLY A CA 1
ATOM 713 C C . GLY A 1 86 ? -4.082 -16.375 -12.472 1.00 89.31 86 GLY A C 1
ATOM 714 O O . GLY A 1 86 ? -5.117 -17.015 -12.637 1.00 89.31 86 GLY A O 1
ATOM 715 N N . GLY A 1 87 ? -3.878 -15.200 -13.079 1.00 89.69 87 GLY A N 1
ATOM 716 C CA . GLY A 1 87 ? -4.816 -14.596 -14.036 1.00 89.69 87 GLY A CA 1
ATOM 717 C C . GLY A 1 87 ? -6.065 -13.945 -13.426 1.00 89.69 87 GLY A C 1
ATOM 718 O O . GLY A 1 87 ? -6.821 -13.294 -14.147 1.00 89.69 87 GLY A O 1
ATOM 719 N N . LYS A 1 88 ? -6.286 -14.054 -12.110 1.00 92.69 88 LYS A N 1
ATOM 720 C CA . LYS A 1 88 ? -7.407 -13.404 -11.412 1.00 92.69 88 LYS A CA 1
ATOM 721 C C . LYS A 1 88 ? -6.983 -12.059 -10.836 1.00 92.69 88 LYS A C 1
ATOM 723 O O . LYS A 1 88 ? -5.903 -11.946 -10.267 1.00 92.69 88 LYS A O 1
ATOM 728 N N . LYS A 1 89 ? -7.845 -11.048 -10.961 1.00 91.50 89 LYS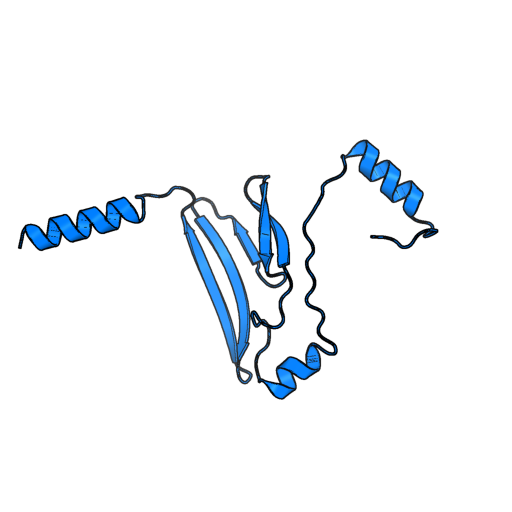 A N 1
ATOM 729 C CA . LYS A 1 89 ? -7.614 -9.699 -10.426 1.00 91.50 89 LYS A CA 1
ATOM 730 C C . LYS A 1 89 ? -8.152 -9.594 -9.000 1.00 91.50 89 LYS A C 1
ATOM 732 O O . LYS A 1 89 ? -9.304 -9.937 -8.753 1.00 91.50 89 LYS A O 1
ATOM 737 N N . PHE A 1 90 ? -7.337 -9.066 -8.098 1.00 90.12 90 PHE A N 1
ATOM 738 C CA . PHE A 1 90 ? -7.679 -8.807 -6.703 1.00 90.12 90 PHE A CA 1
ATOM 739 C C . PHE A 1 90 ? -7.448 -7.333 -6.379 1.00 90.12 90 PHE A C 1
ATOM 741 O O . PHE A 1 90 ? -6.463 -6.743 -6.821 1.00 90.12 90 PHE A O 1
ATOM 748 N N . ALA A 1 91 ? -8.344 -6.753 -5.584 1.00 90.88 91 ALA A N 1
ATOM 749 C CA . ALA A 1 91 ? -8.177 -5.428 -5.005 1.00 90.88 91 ALA A CA 1
ATOM 750 C C . ALA A 1 91 ? -8.075 -5.575 -3.484 1.00 90.88 91 ALA A C 1
ATOM 752 O O . ALA A 1 91 ? -9.049 -5.939 -2.824 1.00 90.88 91 ALA A O 1
ATOM 753 N N . VAL A 1 92 ? -6.892 -5.316 -2.933 1.00 89.56 92 VAL A N 1
ATOM 754 C CA . VAL A 1 92 ? -6.653 -5.324 -1.488 1.00 89.56 92 VAL A CA 1
ATOM 755 C C . VAL A 1 92 ? -6.822 -3.902 -0.978 1.00 89.56 92 VAL A C 1
ATOM 757 O O . VAL A 1 92 ? -6.120 -2.997 -1.429 1.00 89.56 92 VAL A O 1
ATOM 760 N N . ARG A 1 93 ? -7.761 -3.704 -0.049 1.00 92.81 93 ARG A N 1
ATOM 761 C CA . ARG A 1 93 ? -8.066 -2.403 0.554 1.00 92.81 93 ARG A CA 1
ATOM 762 C C . ARG A 1 93 ? -7.800 -2.438 2.051 1.00 92.81 93 ARG A C 1
ATOM 764 O O . ARG A 1 93 ? -8.412 -3.230 2.761 1.00 92.81 93 ARG A O 1
ATOM 771 N N . SER A 1 94 ? -6.948 -1.539 2.523 1.00 90.44 94 SER A N 1
ATOM 772 C CA . SER A 1 94 ? -6.748 -1.278 3.948 1.00 90.44 94 SER A CA 1
ATOM 773 C C . SER A 1 94 ? -7.374 0.066 4.289 1.00 90.44 94 SER A C 1
ATOM 775 O O . SER A 1 94 ? -6.908 1.100 3.812 1.00 90.44 94 SER A O 1
ATOM 777 N N . VAL A 1 95 ? -8.437 0.047 5.092 1.00 91.62 95 VAL A N 1
ATOM 778 C CA . VAL A 1 95 ? -9.179 1.247 5.496 1.00 91.62 95 VAL A CA 1
ATOM 779 C C . VAL A 1 95 ? -8.832 1.584 6.940 1.00 91.62 95 VAL A C 1
ATOM 781 O O . VAL A 1 95 ? -9.014 0.764 7.838 1.00 91.62 95 VAL A O 1
ATOM 784 N N . PHE A 1 96 ? -8.335 2.796 7.157 1.00 88.12 96 PHE A N 1
ATOM 785 C CA . PHE A 1 96 ? -7.945 3.317 8.460 1.00 88.12 96 PHE A CA 1
ATOM 786 C C . PHE A 1 96 ? -8.823 4.519 8.812 1.00 88.12 96 PHE A C 1
ATOM 788 O O . PHE A 1 96 ? -8.950 5.428 7.991 1.00 88.12 96 PHE A O 1
ATOM 795 N N . PRO A 1 97 ? -9.423 4.572 10.010 1.00 88.44 97 PRO A N 1
ATOM 796 C CA . PRO A 1 97 ? -10.107 5.778 10.458 1.00 88.44 97 PRO A CA 1
ATOM 797 C C . PRO A 1 97 ? -9.085 6.903 10.670 1.00 88.44 97 PRO A C 1
ATOM 799 O O . PRO A 1 97 ? -7.957 6.647 11.098 1.00 88.44 97 PRO A O 1
ATOM 802 N N . LYS A 1 98 ? -9.461 8.154 10.379 1.00 85.31 98 LYS A N 1
ATOM 803 C CA . LYS A 1 98 ? -8.556 9.303 10.585 1.00 85.31 98 LYS A CA 1
ATOM 804 C C . LYS A 1 98 ? -8.305 9.596 12.059 1.00 85.31 98 LYS A C 1
ATOM 806 O O . LYS A 1 98 ? -7.202 9.981 12.434 1.00 85.31 98 LYS A O 1
ATOM 811 N N . ALA A 1 99 ? -9.336 9.406 12.873 1.00 82.75 99 ALA A N 1
ATOM 812 C CA . ALA A 1 99 ? -9.260 9.479 14.319 1.00 82.75 99 ALA A CA 1
ATOM 813 C C . ALA A 1 99 ? -9.304 8.059 14.888 1.00 82.75 99 ALA A C 1
ATOM 815 O O . ALA A 1 99 ? -10.214 7.281 14.590 1.00 82.75 99 ALA A O 1
ATOM 816 N N . ALA A 1 100 ? -8.316 7.708 15.709 1.00 72.88 100 ALA A N 1
ATOM 817 C CA . ALA A 1 100 ? -8.355 6.458 16.449 1.00 72.88 100 ALA A CA 1
ATOM 818 C C . ALA A 1 100 ? -9.473 6.544 17.499 1.00 72.88 100 ALA A C 1
ATOM 820 O O . ALA A 1 100 ? -9.387 7.340 18.425 1.00 72.88 100 ALA A O 1
ATOM 821 N N . ALA A 1 101 ? -10.517 5.725 17.355 1.00 73.88 101 ALA A N 1
ATOM 822 C CA . ALA A 1 101 ? -11.593 5.651 18.347 1.00 73.88 101 ALA A CA 1
ATOM 823 C C . ALA A 1 101 ? -11.116 5.070 19.693 1.00 73.88 101 ALA A C 1
ATOM 825 O O . ALA A 1 101 ? -11.705 5.341 20.729 1.00 73.88 101 ALA A O 1
ATOM 826 N N . SER A 1 102 ? -10.076 4.235 19.656 1.00 77.62 102 SER A N 1
ATOM 827 C CA . SER A 1 102 ? -9.386 3.680 20.819 1.00 77.62 102 SER A CA 1
ATOM 828 C C . SER A 1 102 ? -8.050 3.100 20.358 1.00 77.62 102 SER A C 1
ATOM 830 O O . SER A 1 102 ? -7.949 2.583 19.234 1.00 77.62 102 SER A O 1
ATOM 832 N N . LEU A 1 103 ? -7.024 3.199 21.199 1.00 80.00 103 LEU A N 1
ATOM 833 C CA . LEU A 1 103 ? -5.706 2.643 20.904 1.00 80.00 103 LEU A CA 1
ATOM 834 C C . LEU A 1 103 ? -5.768 1.102 20.885 1.00 80.00 103 LEU A C 1
ATOM 836 O O . LEU A 1 103 ? -6.531 0.509 21.648 1.00 80.00 103 LEU A O 1
ATOM 840 N N . PRO A 1 104 ? -4.956 0.410 20.060 1.00 78.1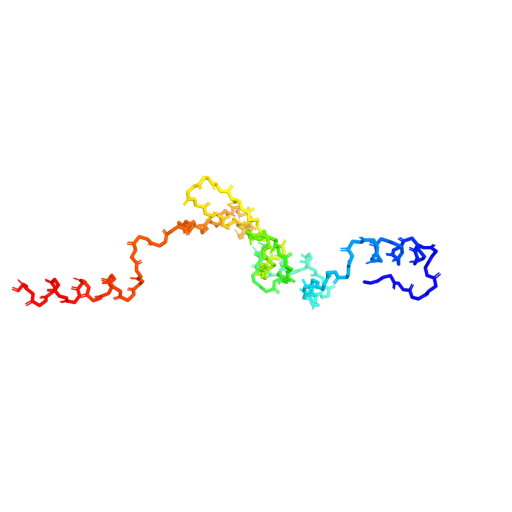9 104 PRO A N 1
ATOM 841 C CA . PRO A 1 104 ? -4.902 -1.055 20.066 1.00 78.19 104 PRO A CA 1
ATOM 842 C C . PRO A 1 104 ? -4.691 -1.639 21.470 1.00 78.19 104 PRO A C 1
ATOM 844 O O . PRO A 1 104 ? -5.326 -2.627 21.831 1.00 78.19 104 PRO A O 1
ATOM 847 N N . THR A 1 105 ? -3.862 -0.977 22.280 1.00 85.81 105 THR A N 1
ATOM 848 C CA . THR A 1 105 ? -3.601 -1.338 23.677 1.00 85.81 105 THR A CA 1
ATOM 849 C C . THR A 1 105 ? -4.840 -1.201 24.558 1.00 85.81 105 THR A C 1
ATOM 851 O O . THR A 1 105 ? -5.133 -2.104 25.328 1.00 85.81 105 THR A O 1
ATOM 854 N N . GLU A 1 106 ? -5.606 -0.117 24.428 1.00 87.75 106 GLU A N 1
ATOM 855 C CA . GLU A 1 106 ? -6.845 0.079 25.194 1.00 87.75 106 GLU A CA 1
ATOM 856 C C . GLU A 1 106 ? -7.896 -0.976 24.846 1.00 87.75 106 GLU A C 1
ATOM 858 O O . GLU A 1 106 ? -8.555 -1.514 25.735 1.00 87.75 106 GLU A O 1
ATOM 863 N N . LYS A 1 107 ? -8.025 -1.327 23.559 1.00 85.88 107 LYS A N 1
ATOM 864 C CA . LYS A 1 107 ? -8.910 -2.421 23.138 1.00 85.88 107 LYS A CA 1
ATOM 865 C C . LYS A 1 107 ? -8.473 -3.753 23.733 1.00 85.88 10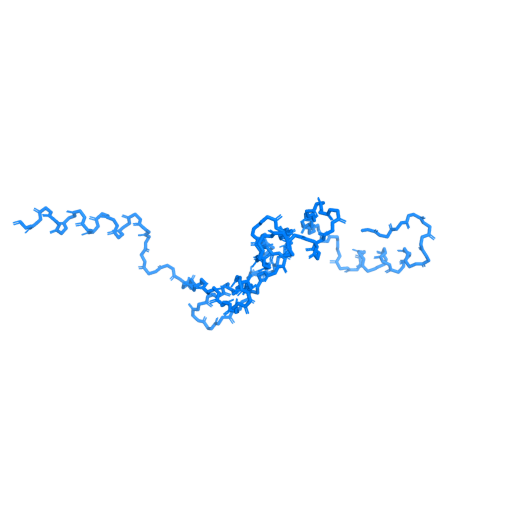7 LYS A C 1
ATOM 867 O O . LYS A 1 107 ? -9.325 -4.502 24.200 1.00 85.88 107 LYS A O 1
ATOM 872 N N . LEU A 1 108 ? -7.170 -4.040 23.724 1.00 90.62 108 LEU A N 1
ATOM 873 C CA . LEU A 1 108 ? -6.620 -5.261 24.308 1.00 90.62 108 LEU A CA 1
ATOM 874 C C . LEU A 1 108 ? -6.895 -5.330 25.816 1.00 90.62 108 LEU A C 1
ATOM 876 O O . LEU A 1 108 ? -7.411 -6.337 26.287 1.00 90.62 108 LEU A O 1
ATOM 880 N N . LEU A 1 109 ? -6.623 -4.250 26.551 1.00 93.81 109 LEU A N 1
ATOM 881 C CA . LEU A 1 109 ? -6.902 -4.159 27.987 1.00 93.81 109 LEU A CA 1
ATOM 882 C C . LEU A 1 109 ? -8.397 -4.337 28.279 1.00 93.81 109 LEU A C 1
ATOM 884 O O . LEU A 1 109 ? -8.762 -5.133 29.134 1.00 93.81 109 LEU A O 1
ATOM 888 N N . SER A 1 110 ? -9.272 -3.702 27.493 1.00 92.12 110 SER A N 1
ATOM 889 C CA . SER A 1 110 ? -10.723 -3.873 27.630 1.00 92.12 110 SER A CA 1
ATOM 890 C C . SER A 1 110 ? -11.184 -5.318 27.405 1.00 92.12 110 SER A C 1
ATOM 892 O O . SER A 1 110 ? -12.156 -5.751 28.024 1.00 92.12 110 SER A O 1
ATOM 894 N N . LEU A 1 111 ? -10.523 -6.066 26.516 1.00 92.38 111 LEU A N 1
ATOM 895 C CA . LEU A 1 111 ? -10.815 -7.485 26.303 1.00 92.38 111 LEU A CA 1
ATOM 896 C C . LEU A 1 111 ? -10.359 -8.335 27.493 1.00 92.38 111 LEU A C 1
ATOM 898 O O . LEU A 1 111 ? -11.143 -9.157 27.961 1.00 92.38 111 LEU A O 1
ATOM 902 N N . ILE A 1 112 ? -9.157 -8.082 28.022 1.00 94.75 112 ILE A N 1
ATOM 903 C CA . ILE A 1 112 ? -8.636 -8.757 29.221 1.00 94.75 112 ILE A CA 1
ATOM 904 C C . ILE A 1 112 ? -9.575 -8.520 30.414 1.00 94.75 112 ILE A C 1
ATOM 906 O O . ILE A 1 112 ? -10.006 -9.472 31.062 1.00 94.75 112 ILE A O 1
ATOM 910 N N . ASP A 1 113 ? -9.977 -7.269 30.651 1.00 93.38 113 ASP A N 1
ATOM 911 C CA . ASP A 1 113 ? -10.890 -6.908 31.741 1.00 93.38 113 ASP A CA 1
ATOM 912 C C . ASP A 1 113 ? -12.267 -7.578 31.608 1.00 93.38 113 ASP A C 1
ATOM 914 O O . ASP A 1 113 ? -12.932 -7.854 32.607 1.00 93.38 113 ASP A O 1
ATOM 918 N N . LYS A 1 114 ? -12.735 -7.817 30.375 1.00 93.44 114 LYS A N 1
ATOM 919 C CA . LYS A 1 114 ? -14.004 -8.512 30.107 1.00 93.44 114 LYS A CA 1
ATOM 920 C C . LYS A 1 114 ? -13.904 -10.016 30.330 1.00 93.44 114 LYS A C 1
ATOM 922 O O . LYS A 1 114 ? -14.887 -10.605 30.768 1.00 93.44 114 LYS A O 1
ATOM 927 N N . GLU A 1 115 ? -12.761 -10.628 30.030 1.00 92.31 115 GLU A N 1
ATOM 928 C CA . GLU A 1 115 ? -12.520 -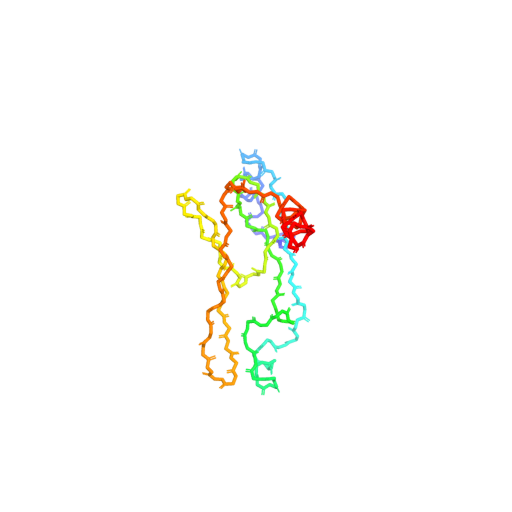12.044 30.328 1.00 92.31 115 GLU A CA 1
ATOM 929 C C . GLU A 1 115 ? -12.388 -12.293 31.830 1.00 92.31 115 GLU A C 1
ATOM 931 O O . GLU A 1 115 ? -12.939 -13.271 32.316 1.00 92.31 115 GLU A O 1
ATOM 936 N N . GLN A 1 116 ? -11.755 -11.388 32.581 1.00 80.69 116 GLN A N 1
ATOM 937 C CA . GLN A 1 116 ? -11.629 -11.517 34.041 1.00 80.69 116 GLN A CA 1
ATOM 938 C C . GLN A 1 116 ? -12.942 -11.304 34.812 1.00 80.69 116 GLN A C 1
ATOM 940 O O . GLN A 1 116 ? -13.024 -11.629 35.993 1.00 80.69 116 GLN A O 1
ATOM 945 N N . LYS A 1 117 ? -13.962 -10.727 34.167 1.00 77.12 117 LYS A N 1
ATOM 946 C CA . LYS A 1 117 ? -15.305 -10.519 34.738 1.00 77.12 117 LYS A CA 1
ATOM 947 C C . LYS A 1 117 ? -16.293 -11.643 34.396 1.00 77.12 117 LYS A C 1
ATOM 949 O O . LYS A 1 117 ? -17.464 -11.524 34.758 1.00 77.12 117 LYS A O 1
ATOM 954 N N . LYS A 1 118 ? -15.852 -12.677 33.673 1.00 53.97 118 LYS A N 1
ATOM 955 C CA . LYS A 1 118 ? -16.588 -13.935 33.486 1.00 53.97 118 LYS A CA 1
ATOM 956 C C . LYS A 1 118 ? -16.187 -14.942 34.552 1.00 53.97 118 LYS A C 1
ATOM 958 O O . LYS A 1 118 ? -17.087 -15.712 34.943 1.00 53.97 118 LYS A O 1
#

Radius of gyration: 21.13 Å; chains: 1; bounding box: 41×46×56 Å